Protein AF-A0A9D1YD30-F1 (afdb_monomer)

pLDDT: mean 71.12, std 7.82, range [48.69, 82.56]

Secondary structure (DSSP, 8-state):
---------TTTTPPPP--EEETTEEES-STT--HHHHHHHHTS----STT-

Mean predicted aligned error: 13.53 Å

Radius of gyration: 19.33 Å; Cα contacts (8 Å, |Δi|>4): 12; chains: 1; bounding box: 39×25×56 Å

Solvent-accessible surface area (backbone atoms only — not comparable to full-atom values): 3904 Å² total; per-residue (Å²): 139,81,82,82,77,78,80,82,70,88,66,78,94,60,86,82,85,77,77,43,78,58,97,92,43,84,41,81,71,73,88,83,62,54,73,67,59,55,50,60,55,70,71,51,86,77,87,68,76,84,88,114

Sequence (52 aa):
MAENKKQIIIGEGRDFERIRRITGYLVGTIDRWNNAKRAEERDRVKHTLSNL

Organism: NCBI:txid2838418

Foldseek 3Di:
DDDDPDDDDPQPPDDDQDWDDDPHDTDRDPVPDDPVSVVVVVPDDDDDPPPD

Structure (mmCIF, N/CA/C/O backbone):
data_AF-A0A9D1YD30-F1
#
_entry.id   AF-A0A9D1YD30-F1
#
loop_
_atom_site.group_PDB
_atom_site.id
_atom_site.type_symbol
_atom_site.label_atom_id
_atom_site.label_alt_id
_atom_site.label_comp_id
_atom_site.label_asym_id
_atom_site.label_entity_id
_atom_site.label_seq_id
_atom_site.pdbx_PDB_ins_code
_atom_site.Cartn_x
_atom_site.Cartn_y
_atom_site.Cartn_z
_atom_site.occupancy
_atom_site.B_iso_or_equiv
_atom_site.auth_seq_id
_atom_site.auth_comp_id
_atom_site.auth_asym_id
_atom_site.auth_atom_id
_atom_site.pdbx_PDB_model_num
ATOM 1 N N . MET A 1 1 ? -23.728 -4.720 41.767 1.00 48.69 1 MET A N 1
ATOM 2 C CA . MET A 1 1 ? -22.914 -3.546 41.391 1.00 48.69 1 MET A CA 1
ATOM 3 C C . MET A 1 1 ? -21.810 -4.040 40.459 1.00 48.69 1 MET A C 1
ATOM 5 O O . MET A 1 1 ? -20.751 -4.410 40.940 1.00 48.69 1 MET A O 1
ATOM 9 N N . ALA A 1 2 ? -22.091 -4.198 39.162 1.00 59.94 2 ALA A N 1
ATOM 10 C CA . ALA A 1 2 ? -21.083 -4.640 38.194 1.00 59.94 2 ALA A CA 1
ATOM 11 C C . ALA A 1 2 ? -20.463 -3.400 37.544 1.00 59.94 2 ALA A C 1
ATOM 13 O O . ALA A 1 2 ? -21.170 -2.586 36.952 1.00 59.94 2 ALA A O 1
ATOM 14 N N . GLU A 1 3 ? -19.159 -3.230 37.729 1.00 64.62 3 GLU A N 1
ATOM 15 C CA . GLU A 1 3 ? -18.399 -2.091 37.232 1.00 64.62 3 GLU A CA 1
ATOM 16 C C . GLU A 1 3 ? -18.239 -2.213 35.710 1.00 64.62 3 GLU A C 1
ATOM 18 O O . GLU A 1 3 ? -17.620 -3.146 35.194 1.00 64.62 3 GLU A O 1
ATOM 23 N N . ASN A 1 4 ? -18.861 -1.295 34.973 1.00 65.00 4 ASN A N 1
ATOM 24 C CA . ASN A 1 4 ? -18.846 -1.299 33.517 1.00 65.00 4 ASN A CA 1
ATOM 25 C C . ASN A 1 4 ? -17.510 -0.706 33.043 1.00 65.00 4 ASN A C 1
ATOM 27 O O . ASN A 1 4 ? -17.350 0.513 32.939 1.00 65.00 4 ASN A O 1
ATOM 31 N N . LYS A 1 5 ? -16.513 -1.571 32.830 1.00 64.94 5 LYS A N 1
ATOM 32 C CA . LYS A 1 5 ? -15.196 -1.196 32.298 1.00 64.94 5 LYS A CA 1
ATOM 33 C C . LYS A 1 5 ? -15.381 -0.609 30.895 1.00 64.94 5 LYS A C 1
ATOM 35 O O . LYS A 1 5 ? -15.544 -1.349 29.930 1.00 64.94 5 LYS A O 1
ATOM 40 N N . LYS A 1 6 ? -15.347 0.723 30.769 1.00 69.50 6 LYS A N 1
ATOM 41 C CA . LYS A 1 6 ? -15.287 1.392 29.461 1.00 69.50 6 LYS A CA 1
ATOM 42 C C . LYS A 1 6 ? -14.062 0.879 28.706 1.00 69.50 6 LYS A C 1
ATOM 44 O O . LYS A 1 6 ? -12.930 1.052 29.154 1.00 69.50 6 LYS A O 1
ATOM 49 N N . GLN A 1 7 ? -14.303 0.233 27.574 1.00 72.38 7 GLN A N 1
ATOM 50 C CA . GLN A 1 7 ? -13.252 -0.250 26.695 1.00 72.38 7 GLN A CA 1
ATOM 51 C C . GLN A 1 7 ? -12.564 0.952 26.040 1.00 72.38 7 GLN A C 1
ATOM 53 O O . GLN A 1 7 ? -13.188 1.713 25.307 1.00 72.38 7 GLN A O 1
ATOM 58 N N . ILE A 1 8 ? -11.281 1.150 26.342 1.00 75.94 8 ILE A N 1
ATOM 59 C CA . ILE A 1 8 ? -10.467 2.205 25.734 1.00 75.94 8 ILE A CA 1
ATOM 60 C C . ILE A 1 8 ? -10.019 1.702 24.361 1.00 75.94 8 ILE A C 1
ATOM 62 O O . ILE A 1 8 ? -9.191 0.794 24.272 1.00 75.94 8 ILE A O 1
ATOM 66 N N . ILE A 1 9 ? -10.571 2.279 23.294 1.00 74.88 9 ILE A N 1
ATOM 67 C CA . ILE A 1 9 ? -10.149 1.998 21.920 1.00 74.88 9 ILE A CA 1
ATOM 68 C C . ILE A 1 9 ? -9.007 2.960 21.583 1.00 74.88 9 ILE A C 1
ATOM 70 O O . ILE A 1 9 ? -9.201 4.160 21.402 1.00 74.88 9 ILE A O 1
ATOM 74 N N . ILE A 1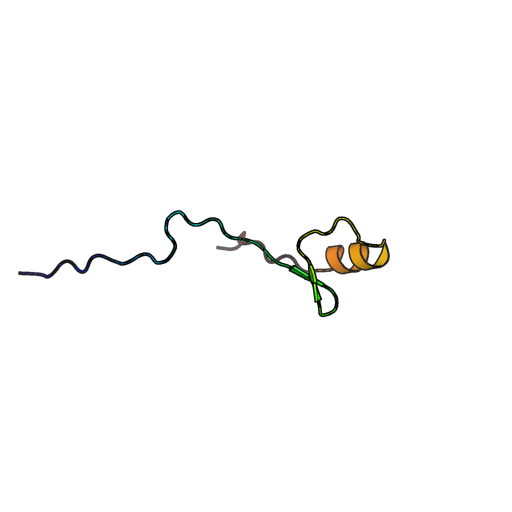 10 ? -7.783 2.439 21.543 1.00 75.88 10 ILE A N 1
ATOM 75 C CA . ILE A 1 10 ? -6.599 3.233 21.203 1.00 75.88 10 ILE A CA 1
ATOM 76 C C . ILE A 1 10 ? -6.599 3.459 19.684 1.00 75.88 10 ILE A C 1
ATOM 78 O O . ILE A 1 10 ? -6.496 2.501 18.924 1.00 75.88 10 ILE A O 1
ATOM 82 N N . GLY A 1 11 ? -6.684 4.720 19.246 1.00 71.12 11 GLY A N 1
ATOM 83 C CA . GLY A 1 11 ? -6.575 5.097 17.827 1.00 71.12 11 GLY A CA 1
ATOM 84 C C . GLY A 1 11 ? -7.887 5.442 17.115 1.00 71.12 11 GLY A C 1
ATOM 85 O O . GLY A 1 11 ? -7.875 5.590 15.895 1.00 71.12 11 GLY A O 1
ATOM 86 N N . GLU A 1 12 ? -8.997 5.604 17.840 1.00 77.69 12 GLU A N 1
ATOM 87 C CA . GLU A 1 12 ? -10.255 6.101 17.267 1.00 77.69 12 GLU A CA 1
ATOM 88 C C . GLU A 1 12 ? -10.055 7.494 16.630 1.00 77.69 12 GLU A C 1
ATOM 90 O O . GLU A 1 12 ? -9.563 8.420 17.275 1.00 77.69 12 GLU A O 1
ATOM 95 N N . GLY A 1 13 ? -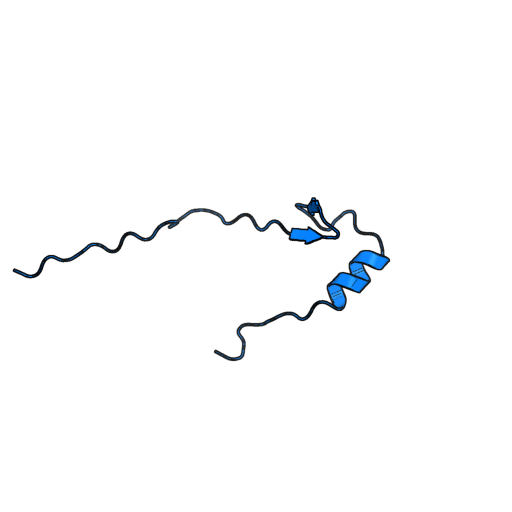10.380 7.627 15.339 1.00 73.06 13 GLY A N 1
ATOM 96 C CA . GLY A 1 13 ? -10.313 8.896 14.600 1.00 73.06 13 GLY A CA 1
ATOM 97 C C . GLY A 1 13 ? -8.922 9.346 14.132 1.00 73.06 13 GLY A C 1
ATOM 98 O O . GLY A 1 13 ? -8.784 10.491 13.708 1.00 73.06 13 GLY A O 1
ATOM 99 N N . ARG A 1 14 ? -7.886 8.496 14.202 1.00 78.69 14 ARG A N 1
ATOM 100 C CA . ARG A 1 14 ? -6.562 8.813 13.635 1.00 78.69 14 ARG A CA 1
ATOM 101 C C . ARG A 1 14 ? -6.391 8.226 12.238 1.00 78.69 14 ARG A C 1
ATOM 103 O O . ARG A 1 14 ? -6.631 7.039 12.030 1.00 78.69 14 ARG A O 1
ATOM 110 N N . ASP A 1 15 ? -5.902 9.047 11.312 1.00 78.00 15 ASP A N 1
ATOM 111 C CA . ASP A 1 15 ? -5.523 8.592 9.978 1.00 78.00 15 ASP A CA 1
ATOM 112 C C . ASP A 1 15 ? -4.305 7.669 10.048 1.00 78.00 15 ASP A C 1
ATOM 114 O O . ASP A 1 15 ? -3.320 7.933 10.743 1.00 78.00 15 ASP A O 1
ATOM 118 N N . PHE A 1 16 ? -4.370 6.567 9.305 1.00 76.00 16 PHE A N 1
ATOM 119 C CA . PHE A 1 16 ? -3.260 5.632 9.191 1.00 76.00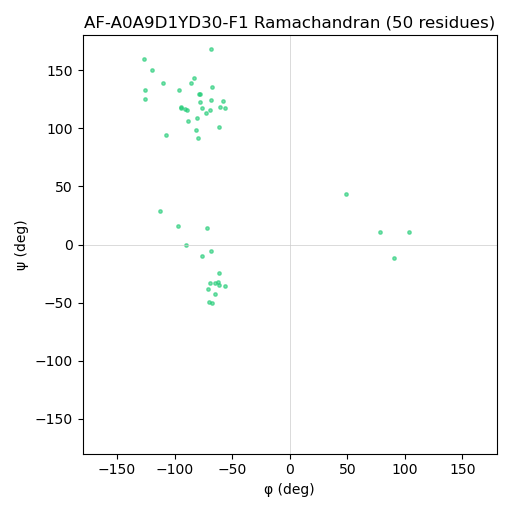 16 PHE A CA 1
ATOM 120 C C . PHE A 1 16 ? -2.377 6.012 8.007 1.00 76.00 16 PHE A C 1
ATOM 122 O O . PHE A 1 16 ? -2.791 5.906 6.851 1.00 76.00 16 PHE A O 1
ATOM 129 N N . GLU A 1 17 ? -1.123 6.361 8.280 1.00 73.12 1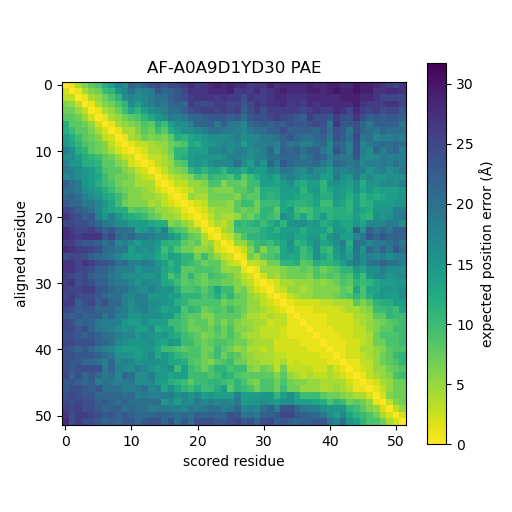7 GLU A N 1
ATOM 130 C CA . GLU A 1 17 ? -0.109 6.456 7.236 1.00 73.12 17 GLU A CA 1
ATOM 131 C C . GLU A 1 17 ? 0.410 5.055 6.877 1.00 73.12 17 GLU A C 1
ATOM 133 O O . GLU A 1 17 ? 0.784 4.256 7.740 1.00 73.12 17 GLU A O 1
ATOM 138 N N . ARG A 1 18 ? 0.425 4.728 5.580 1.00 71.62 18 ARG A N 1
ATOM 139 C CA . ARG A 1 18 ? 0.894 3.430 5.073 1.00 71.62 18 ARG A CA 1
ATOM 140 C C . ARG A 1 18 ? 2.242 3.591 4.383 1.00 71.62 18 ARG A C 1
ATOM 142 O O . ARG A 1 18 ? 2.300 3.860 3.185 1.00 71.62 18 ARG A O 1
ATOM 149 N N . ILE A 1 19 ? 3.321 3.360 5.124 1.00 72.25 19 ILE A N 1
ATOM 150 C CA . ILE A 1 19 ? 4.687 3.364 4.586 1.00 72.25 19 ILE A CA 1
ATOM 151 C C . ILE A 1 19 ? 5.019 1.982 4.010 1.00 72.25 19 ILE A C 1
ATOM 153 O O . ILE A 1 19 ? 4.684 0.951 4.599 1.00 72.25 19 ILE A O 1
ATOM 157 N N . ARG A 1 20 ? 5.692 1.938 2.854 1.00 65.88 20 ARG A N 1
ATOM 158 C CA . ARG A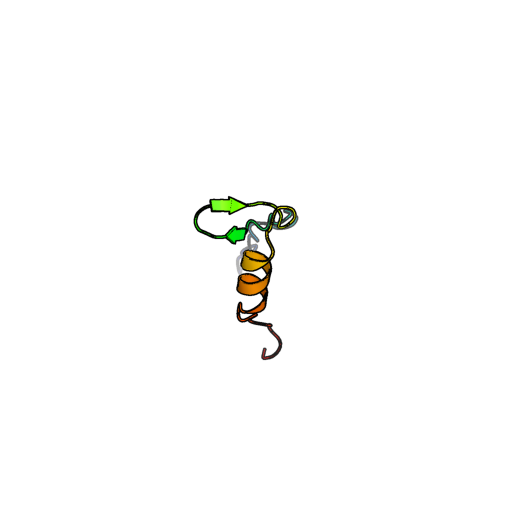 1 20 ? 6.130 0.690 2.208 1.00 65.88 20 ARG A CA 1
ATOM 159 C C . ARG A 1 20 ? 7.657 0.565 2.274 1.00 65.88 20 ARG A C 1
ATOM 161 O O . ARG A 1 20 ? 8.377 1.538 2.066 1.00 65.88 20 ARG A O 1
ATOM 168 N N . ARG A 1 21 ? 8.164 -0.646 2.545 1.00 62.72 21 ARG A N 1
ATOM 169 C CA . ARG A 1 21 ? 9.594 -0.988 2.411 1.00 62.72 21 ARG A CA 1
ATOM 170 C C . ARG A 1 21 ? 9.839 -1.612 1.048 1.00 62.72 21 ARG A C 1
ATOM 172 O O . ARG A 1 21 ? 9.328 -2.699 0.776 1.00 62.72 21 ARG A O 1
ATOM 179 N N . ILE A 1 22 ? 10.656 -0.965 0.225 1.00 68.94 22 ILE A N 1
ATOM 180 C CA . ILE A 1 22 ? 11.111 -1.522 -1.051 1.00 68.94 22 ILE A CA 1
ATOM 181 C C . ILE A 1 22 ? 12.635 -1.465 -1.055 1.00 68.94 22 ILE A C 1
ATOM 183 O O . ILE A 1 22 ? 13.220 -0.421 -0.785 1.00 68.94 22 ILE A O 1
ATOM 187 N N . THR A 1 23 ? 13.279 -2.615 -1.284 1.00 56.03 23 THR A N 1
ATOM 188 C CA . THR A 1 23 ? 14.749 -2.737 -1.365 1.00 56.03 23 THR A CA 1
ATOM 189 C C . THR A 1 23 ? 15.530 -2.086 -0.216 1.00 56.03 23 THR A C 1
ATOM 191 O O . THR A 1 23 ? 16.536 -1.425 -0.433 1.00 56.03 23 THR A O 1
ATOM 194 N N . GLY A 1 24 ? 15.069 -2.267 1.024 1.00 63.34 24 GLY A N 1
ATOM 195 C CA . GLY A 1 24 ? 15.814 -1.868 2.225 1.00 63.34 24 GLY A CA 1
ATOM 196 C C . GLY A 1 24 ? 15.552 -0.4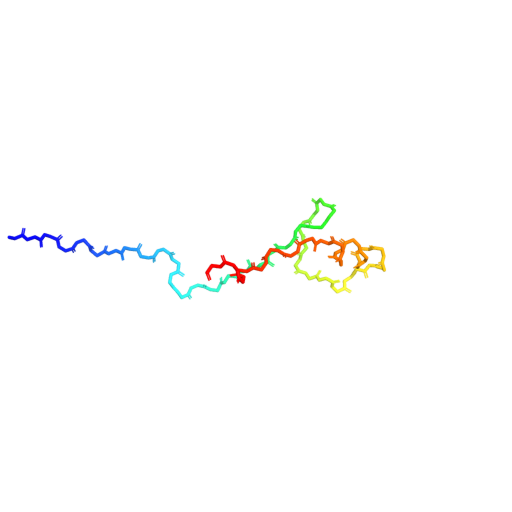52 2.748 1.00 63.34 24 GLY A C 1
ATOM 197 O O . GLY A 1 24 ? 15.902 -0.184 3.894 1.00 63.34 24 GLY A O 1
ATOM 198 N N . TYR A 1 25 ? 14.869 0.422 2.003 1.00 63.34 25 TYR A N 1
ATOM 199 C CA . TYR A 1 25 ? 14.554 1.786 2.449 1.00 63.34 25 TYR A CA 1
ATOM 200 C C . TYR A 1 25 ? 13.041 2.051 2.506 1.00 63.34 25 TYR A C 1
ATOM 202 O O . TYR A 1 25 ? 12.240 1.414 1.81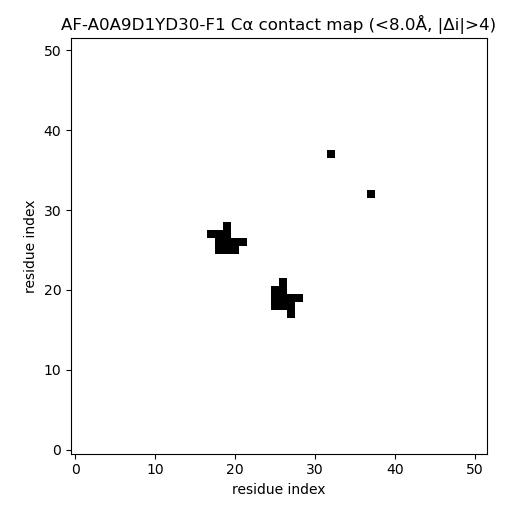3 1.00 63.34 25 TYR A O 1
ATOM 210 N N . LEU A 1 26 ? 12.641 2.943 3.419 1.00 62.75 26 LEU A N 1
ATOM 211 C CA . LEU A 1 26 ? 11.255 3.387 3.573 1.00 62.75 26 LEU A CA 1
ATOM 212 C C . LEU A 1 26 ? 10.949 4.404 2.471 1.00 62.75 26 LEU A C 1
ATOM 214 O O . LEU A 1 26 ? 11.645 5.411 2.356 1.00 62.75 26 LEU A O 1
ATOM 218 N N . VAL A 1 27 ? 9.925 4.135 1.660 1.00 62.69 27 VAL A N 1
ATOM 219 C CA . VAL A 1 27 ? 9.476 5.042 0.596 1.00 62.69 27 VAL A CA 1
ATOM 220 C C . VAL A 1 27 ? 7.990 5.318 0.776 1.00 62.69 27 VAL A C 1
ATOM 222 O O . VAL A 1 27 ? 7.205 4.390 0.985 1.00 62.69 27 VAL A O 1
ATOM 225 N N . GLY A 1 28 ? 7.610 6.595 0.694 1.00 67.38 28 GLY A N 1
ATOM 226 C CA . GLY A 1 28 ? 6.214 7.028 0.772 1.00 67.38 28 GLY A CA 1
ATOM 227 C C . GLY A 1 28 ? 5.398 6.628 -0.463 1.00 67.38 28 GLY A C 1
ATOM 228 O O . GLY A 1 28 ? 4.342 6.014 -0.327 1.00 67.38 28 GLY A O 1
ATOM 229 N N . THR A 1 29 ? 5.900 6.907 -1.673 1.00 67.81 29 THR A N 1
ATOM 230 C CA . THR A 1 29 ? 5.167 6.673 -2.933 1.00 67.81 29 THR A CA 1
ATOM 231 C C . THR A 1 29 ? 5.947 5.830 -3.950 1.00 67.81 29 THR A C 1
ATOM 233 O O . THR A 1 29 ? 7.167 5.679 -3.881 1.00 67.81 29 THR A O 1
ATOM 236 N N . ILE A 1 30 ? 5.226 5.230 -4.900 1.00 65.69 30 ILE A N 1
ATOM 237 C CA . ILE A 1 30 ? 5.765 4.314 -5.928 1.00 65.69 30 ILE A CA 1
ATOM 238 C C . ILE A 1 30 ? 6.190 5.075 -7.204 1.00 65.69 30 ILE A C 1
ATOM 240 O O . ILE A 1 30 ? 6.742 4.501 -8.140 1.00 65.69 30 ILE A O 1
ATOM 244 N N . ASP A 1 31 ? 6.017 6.397 -7.223 1.00 68.88 31 ASP A N 1
ATOM 245 C CA . ASP A 1 31 ? 6.084 7.225 -8.435 1.00 68.88 31 ASP A CA 1
ATOM 246 C C . ASP A 1 31 ? 7.451 7.195 -9.138 1.00 68.88 31 ASP A C 1
ATOM 248 O O . ASP A 1 31 ? 7.542 7.409 -10.343 1.00 68.88 31 ASP A O 1
ATOM 252 N N . ARG A 1 32 ? 8.530 6.891 -8.403 1.00 71.06 32 ARG A N 1
ATOM 253 C CA . ARG A 1 32 ? 9.906 6.840 -8.932 1.00 71.06 32 ARG A CA 1
ATOM 254 C C . ARG A 1 32 ? 10.388 5.439 -9.311 1.00 71.06 32 ARG A C 1
ATOM 256 O O . ARG A 1 32 ? 11.589 5.215 -9.448 1.00 71.06 32 ARG A O 1
ATOM 263 N N . TRP A 1 33 ? 9.489 4.470 -9.445 1.00 70.88 33 TRP A N 1
ATOM 264 C CA . TRP A 1 33 ? 9.895 3.102 -9.743 1.00 70.88 33 TRP A CA 1
ATOM 265 C C . TRP A 1 33 ? 10.267 2.883 -11.208 1.00 70.88 33 TRP A C 1
ATOM 267 O O . TRP A 1 33 ? 9.491 3.135 -12.139 1.00 70.88 33 TRP A O 1
ATOM 277 N N . ASN A 1 34 ? 11.443 2.286 -11.397 1.00 77.19 34 ASN A N 1
ATOM 278 C CA . ASN A 1 34 ? 11.837 1.727 -12.680 1.00 77.19 34 ASN A CA 1
ATOM 279 C C . ASN A 1 34 ? 10.990 0.483 -13.030 1.00 77.19 34 ASN A C 1
ATOM 281 O O . ASN A 1 34 ? 10.249 -0.062 -12.206 1.00 77.19 34 ASN A O 1
ATOM 285 N N . ASN A 1 35 ? 11.093 0.032 -14.280 1.00 79.69 35 ASN A N 1
ATOM 286 C CA . ASN A 1 35 ? 10.295 -1.090 -14.780 1.00 79.69 35 ASN A CA 1
ATOM 287 C C . ASN A 1 35 ? 10.565 -2.402 -14.015 1.00 79.69 35 ASN A C 1
ATOM 289 O O . ASN A 1 35 ? 9.630 -3.163 -13.785 1.00 79.69 35 ASN A O 1
ATOM 293 N N . ALA A 1 36 ? 11.80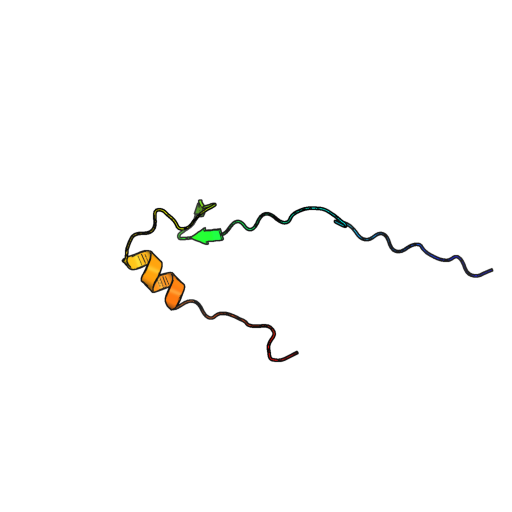4 -2.637 -13.568 1.00 79.62 36 ALA A N 1
ATOM 294 C CA . ALA A 1 36 ? 12.175 -3.842 -12.822 1.00 79.62 36 ALA A CA 1
ATOM 295 C C . ALA A 1 36 ? 11.471 -3.924 -11.456 1.00 79.62 36 ALA A C 1
ATOM 297 O O . ALA A 1 36 ? 10.934 -4.967 -11.097 1.00 79.62 36 ALA A O 1
ATOM 298 N N . LYS A 1 37 ? 11.384 -2.810 -10.717 1.00 75.94 37 LYS A N 1
ATOM 299 C CA . LYS A 1 37 ? 10.691 -2.773 -9.418 1.00 75.94 37 LYS A CA 1
ATOM 300 C C . LYS A 1 37 ? 9.180 -2.929 -9.541 1.00 75.94 37 LYS A C 1
ATOM 302 O O . LYS A 1 37 ? 8.565 -3.577 -8.699 1.00 75.94 37 LYS A O 1
ATOM 307 N N . ARG A 1 38 ? 8.592 -2.413 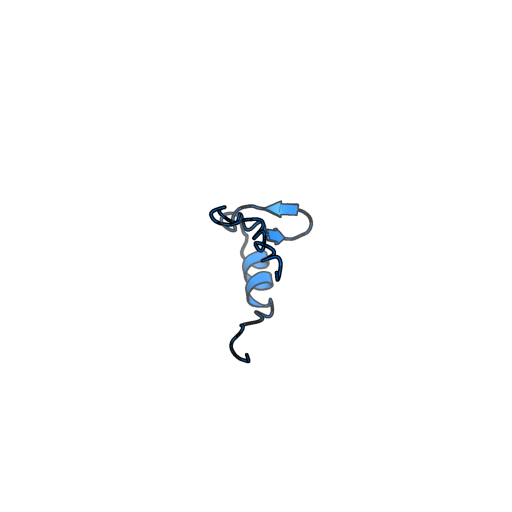-10.625 1.00 78.44 38 ARG A N 1
ATOM 308 C CA . ARG A 1 38 ? 7.179 -2.666 -10.953 1.00 78.44 38 ARG A CA 1
ATOM 309 C C . ARG A 1 38 ? 6.908 -4.138 -11.275 1.00 78.44 38 ARG A C 1
ATOM 311 O O . ARG A 1 38 ? 5.823 -4.616 -10.969 1.00 78.44 38 ARG A O 1
ATOM 318 N N . ALA A 1 39 ? 7.863 -4.855 -11.869 1.00 81.75 39 ALA A N 1
ATOM 319 C CA . ALA A 1 39 ? 7.740 -6.299 -12.064 1.00 81.75 39 ALA A CA 1
ATOM 320 C C . ALA A 1 39 ? 7.768 -7.046 -10.717 1.00 81.75 39 ALA A C 1
ATOM 322 O O . ALA A 1 39 ? 6.822 -7.763 -10.414 1.00 81.75 39 ALA A O 1
ATOM 323 N N . GLU A 1 40 ? 8.755 -6.763 -9.856 1.00 79.00 40 GLU A N 1
ATOM 324 C CA . GLU A 1 40 ? 8.859 -7.382 -8.520 1.00 79.00 40 GLU A CA 1
ATOM 325 C C . GLU A 1 40 ? 7.601 -7.178 -7.651 1.00 79.00 40 GLU A C 1
ATOM 327 O O . GLU A 1 40 ? 7.238 -8.048 -6.865 1.00 79.00 40 GLU A O 1
ATOM 332 N N . GLU A 1 41 ? 6.930 -6.027 -7.744 1.00 79.50 41 GLU A N 1
ATOM 333 C CA . GLU A 1 41 ? 5.679 -5.783 -7.011 1.00 79.50 41 GLU A CA 1
ATOM 334 C C . GLU A 1 41 ? 4.498 -6.580 -7.545 1.00 79.50 41 GLU A C 1
ATOM 336 O O . GLU A 1 41 ? 3.696 -7.063 -6.747 1.00 79.50 41 GLU A O 1
ATOM 341 N N . ARG A 1 42 ? 4.388 -6.743 -8.864 1.00 80.38 42 ARG A N 1
ATOM 342 C CA . ARG A 1 42 ? 3.326 -7.562 -9.462 1.00 80.38 42 ARG A CA 1
ATOM 343 C C . ARG A 1 42 ? 3.430 -9.021 -9.039 1.00 80.38 42 ARG A C 1
ATOM 345 O O . ARG A 1 42 ? 2.395 -9.652 -8.854 1.00 80.38 42 ARG A O 1
ATOM 352 N N . ASP A 1 43 ? 4.646 -9.501 -8.809 1.00 82.56 43 ASP A N 1
ATOM 353 C CA . ASP A 1 43 ? 4.908 -10.860 -8.335 1.00 82.56 43 ASP A CA 1
ATOM 354 C C . ASP A 1 43 ? 4.621 -11.038 -6.831 1.00 82.56 43 ASP A C 1
ATOM 356 O O . ASP A 1 43 ? 4.601 -12.164 -6.327 1.00 82.56 43 ASP A O 1
ATOM 360 N N . ARG A 1 44 ? 4.372 -9.955 -6.074 1.00 80.06 44 ARG A N 1
ATOM 361 C CA . ARG A 1 44 ? 4.031 -10.070 -4.648 1.00 80.06 44 ARG A CA 1
ATOM 362 C C . ARG A 1 44 ? 2.655 -10.706 -4.472 1.00 80.06 44 ARG A C 1
ATOM 364 O O . ARG A 1 44 ? 1.639 -10.171 -4.914 1.00 80.06 44 ARG A O 1
ATOM 371 N N . VAL A 1 45 ? 2.623 -11.796 -3.708 1.00 79.94 45 VAL A N 1
ATOM 372 C CA . VAL A 1 45 ? 1.386 -12.447 -3.264 1.00 79.94 45 VAL A CA 1
ATOM 373 C C . VAL A 1 45 ? 0.563 -11.461 -2.430 1.00 79.94 45 VAL A C 1
ATOM 375 O O . VAL A 1 45 ? 1.002 -10.980 -1.383 1.00 79.94 45 VAL A O 1
ATOM 378 N N . LYS A 1 46 ? -0.645 -11.143 -2.903 1.00 77.25 46 LYS A N 1
ATOM 379 C CA . LYS A 1 46 ? -1.616 -10.327 -2.170 1.00 77.25 46 LYS A CA 1
ATOM 380 C C . LYS A 1 46 ? -2.476 -11.252 -1.319 1.00 77.25 46 LYS A C 1
ATOM 382 O O . LYS A 1 46 ? -3.236 -12.052 -1.852 1.00 77.25 46 LYS A O 1
ATOM 387 N N . HIS A 1 47 ? -2.382 -11.119 -0.003 1.00 79.00 47 HIS A N 1
ATOM 388 C CA . HIS A 1 47 ? -3.305 -11.789 0.906 1.00 79.00 47 HIS A CA 1
ATOM 389 C C . HIS A 1 47 ? -4.592 -10.962 0.983 1.00 79.00 47 HIS A C 1
ATOM 391 O O . HIS A 1 47 ? -4.642 -9.935 1.661 1.00 79.00 47 HIS A O 1
ATOM 397 N N . THR A 1 48 ? -5.614 -11.358 0.226 1.00 76.81 48 THR A N 1
ATOM 398 C CA . THR A 1 48 ? -6.958 -10.776 0.320 1.00 76.81 48 THR A CA 1
ATOM 399 C C . THR A 1 48 ? -7.728 -11.433 1.463 1.00 76.81 48 THR A C 1
ATOM 401 O O . THR A 1 48 ? -7.616 -12.637 1.674 1.00 76.81 48 THR A O 1
ATOM 404 N N . LEU A 1 49 ? -8.554 -10.667 2.181 1.00 73.75 49 LEU A N 1
ATOM 405 C CA . LEU A 1 49 ? -9.414 -11.175 3.264 1.00 73.75 49 LEU A CA 1
ATOM 406 C C . LEU A 1 49 ? -10.607 -12.016 2.759 1.00 73.75 49 LEU A C 1
ATOM 408 O O . LEU A 1 49 ? -11.538 -12.247 3.516 1.00 73.75 49 LEU A O 1
ATOM 412 N N . SER A 1 50 ? -10.624 -12.457 1.495 1.00 66.00 50 SER A N 1
ATOM 413 C CA . SER A 1 50 ? -11.816 -13.073 0.884 1.00 66.00 50 SER A CA 1
ATOM 414 C C . SER A 1 50 ? -12.194 -14.442 1.458 1.00 66.00 50 SER A C 1
ATOM 416 O O . SER A 1 50 ? -13.208 -14.989 1.047 1.00 66.00 50 SER A O 1
ATOM 418 N N . ASN A 1 51 ? -11.383 -15.002 2.358 1.00 55.88 51 ASN A N 1
ATOM 419 C CA . ASN A 1 51 ? -11.618 -16.302 2.986 1.00 55.88 51 ASN A CA 1
ATOM 420 C C . ASN A 1 51 ? -11.905 -16.188 4.497 1.00 55.88 51 ASN A C 1
ATOM 422 O O . ASN A 1 51 ? -11.577 -17.108 5.246 1.00 55.88 51 ASN A O 1
ATOM 426 N N . LEU A 1 52 ? -12.475 -15.066 4.946 1.00 54.97 52 LEU A N 1
ATOM 427 C CA . LEU A 1 52 ? -13.066 -14.922 6.282 1.00 54.97 52 LEU A CA 1
ATOM 428 C C . LEU A 1 52 ? -14.588 -14.854 6.186 1.00 54.97 52 LEU A C 1
ATOM 430 O O . LEU A 1 52 ? -15.077 -14.110 5.307 1.00 54.97 52 LEU A O 1
#

InterPro domains:
  IPR012833 Ribonucleoside-triphosphate reductase, anaerobic [PF13597] (14-47)